Protein AF-A0A6H1L6Q5-F1 (afdb_monomer_lite)

Radius of gyration: 36.26 Å; chains: 1; bounding box: 67×51×112 Å

Secondary structure (DSSP, 8-state):
-----HHHHHH-TTGGGGS-HHHHTTS-HHHHHHHHHHHHHHHHHHT-TT--HHHHHHHHHHHHHHHHSPPHHHHHHHHHHHHHHHHT-SSHHHHHHHHHHHHHHHHHSPPPPPP-------HHHHHHHHHHHHHHHHHHHHHHHHHHHHHHHHHHHHHHHHHHHHHHHHHHHHHHHHSPPP-

Structure (mmCIF, N/CA/C/O backbone):
data_AF-A0A6H1L6Q5-F1
#
_entry.id   AF-A0A6H1L6Q5-F1
#
loop_
_atom_site.group_PDB
_atom_site.id
_atom_site.type_symbol
_atom_site.label_atom_id
_atom_site.label_alt_id
_atom_site.label_comp_id
_atom_site.label_asym_id
_atom_site.label_entity_id
_atom_site.label_seq_id
_atom_site.pdbx_PDB_ins_code
_atom_site.Cartn_x
_atom_site.Cartn_y
_atom_site.Cartn_z
_atom_site.occupancy
_atom_site.B_iso_or_equiv
_atom_site.auth_seq_id
_atom_site.auth_comp_id
_atom_site.auth_asym_id
_atom_site.auth_atom_id
_atom_site.pdbx_PDB_model_num
ATOM 1 N N . MET A 1 1 ? -8.263 -13.958 -3.202 1.00 83.38 1 MET A N 1
ATOM 2 C CA . MET A 1 1 ? -7.072 -14.504 -2.532 1.00 83.38 1 MET A CA 1
ATOM 3 C C . MET A 1 1 ? -5.845 -14.104 -3.328 1.00 83.38 1 MET A C 1
ATOM 5 O O . MET A 1 1 ? -5.839 -14.321 -4.539 1.00 83.38 1 MET A O 1
ATOM 9 N N . GLY A 1 2 ? -4.888 -13.456 -2.678 1.00 87.31 2 GLY A N 1
ATOM 10 C CA . GLY A 1 2 ? -3.657 -12.954 -3.264 1.00 87.31 2 GLY A CA 1
ATOM 11 C C . GLY A 1 2 ? -2.685 -14.084 -3.577 1.00 87.31 2 GLY A C 1
ATOM 12 O O . GLY A 1 2 ? -2.686 -15.128 -2.927 1.00 87.31 2 GLY A O 1
ATOM 13 N N . LYS A 1 3 ? -1.877 -13.891 -4.616 1.00 92.50 3 LYS A N 1
ATOM 14 C CA . LYS A 1 3 ? -0.833 -14.813 -5.056 1.00 92.50 3 LYS A CA 1
ATOM 15 C C . LYS A 1 3 ? 0.370 -14.027 -5.560 1.00 92.50 3 LYS A C 1
ATOM 17 O O . LYS A 1 3 ? 0.239 -13.064 -6.318 1.00 92.50 3 LYS A O 1
ATOM 22 N N . ILE A 1 4 ? 1.553 -14.505 -5.195 1.00 92.81 4 ILE A N 1
ATOM 23 C CA . ILE A 1 4 ? 2.816 -14.050 -5.771 1.00 92.81 4 ILE A CA 1
ATOM 24 C C . ILE A 1 4 ? 3.050 -14.801 -7.085 1.00 92.81 4 ILE A C 1
ATOM 26 O O . ILE A 1 4 ? 3.501 -15.950 -7.087 1.00 92.81 4 ILE A O 1
ATOM 30 N N . THR A 1 5 ? 2.744 -14.152 -8.206 1.00 93.31 5 THR A N 1
ATOM 31 C CA . THR A 1 5 ? 2.939 -14.726 -9.543 1.00 93.31 5 THR A CA 1
ATOM 32 C C . THR A 1 5 ? 4.404 -14.619 -10.000 1.00 93.31 5 THR A C 1
ATOM 34 O O . THR A 1 5 ? 5.168 -13.823 -9.438 1.00 93.31 5 THR A O 1
ATOM 37 N N . PRO A 1 6 ? 4.837 -15.395 -11.013 1.00 94.81 6 PRO A N 1
ATOM 38 C CA . PRO A 1 6 ? 6.167 -15.246 -11.607 1.00 94.81 6 PRO A CA 1
ATOM 39 C C . PRO A 1 6 ? 6.455 -13.819 -12.094 1.00 94.81 6 PRO A C 1
ATOM 41 O O . PRO A 1 6 ? 7.565 -13.324 -11.916 1.00 94.81 6 PRO A O 1
ATOM 44 N N . GLU A 1 7 ? 5.450 -13.121 -12.626 1.00 93.81 7 GLU A N 1
ATOM 45 C CA . GLU A 1 7 ? 5.570 -11.734 -13.089 1.00 93.81 7 GLU A CA 1
ATOM 46 C C . GLU A 1 7 ? 5.854 -10.779 -11.925 1.00 93.81 7 GLU A C 1
ATOM 48 O O . GLU A 1 7 ? 6.684 -9.880 -12.048 1.00 93.81 7 GLU A O 1
ATOM 53 N N . 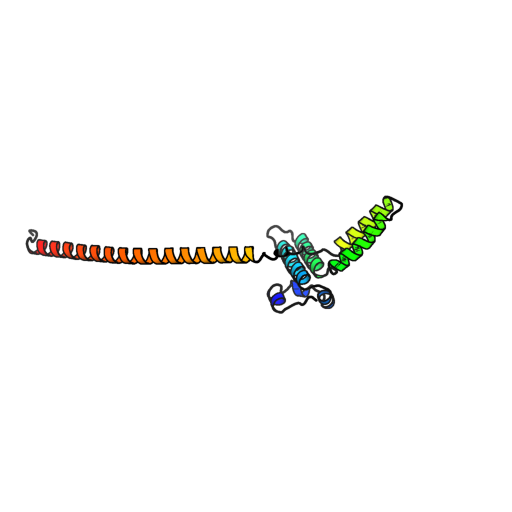LEU A 1 8 ? 5.219 -10.998 -10.766 1.00 93.81 8 LEU A N 1
ATOM 54 C CA . LEU A 1 8 ? 5.503 -10.217 -9.561 1.00 93.81 8 LEU A CA 1
ATOM 55 C C . LEU A 1 8 ? 6.889 -10.503 -8.997 1.00 93.81 8 LEU A C 1
ATOM 57 O O . LEU A 1 8 ? 7.562 -9.567 -8.573 1.00 93.81 8 LEU A O 1
ATOM 61 N N . ARG A 1 9 ? 7.355 -11.756 -9.048 1.00 94.00 9 ARG A N 1
ATOM 62 C CA . ARG A 1 9 ? 8.742 -12.097 -8.680 1.00 94.00 9 ARG A CA 1
ATOM 63 C C . ARG A 1 9 ? 9.752 -11.421 -9.600 1.00 94.00 9 ARG A C 1
ATOM 65 O O . ARG A 1 9 ? 10.776 -10.954 -9.122 1.00 94.00 9 ARG A O 1
ATOM 72 N N . ALA A 1 10 ? 9.459 -11.346 -10.897 1.00 94.50 10 ALA A N 1
ATOM 73 C CA . ALA A 1 10 ? 10.319 -10.667 -11.858 1.00 94.50 10 ALA A CA 1
ATOM 74 C C . ALA A 1 10 ? 10.336 -9.144 -11.644 1.00 94.50 10 ALA A C 1
ATOM 76 O O . ALA A 1 10 ? 11.398 -8.530 -11.718 1.00 94.50 10 ALA A O 1
ATOM 77 N N . LYS A 1 11 ? 9.179 -8.532 -11.351 1.00 94.06 11 LYS A N 1
ATOM 78 C CA . LYS A 1 11 ? 9.062 -7.082 -11.133 1.00 94.06 11 LYS A CA 1
ATOM 79 C C . LYS A 1 11 ? 9.616 -6.631 -9.773 1.00 94.06 11 LYS A C 1
ATOM 81 O O . LYS A 1 11 ? 10.206 -5.559 -9.696 1.00 94.06 11 LYS A O 1
ATOM 86 N N . PHE A 1 12 ? 9.444 -7.433 -8.721 1.00 94.75 12 PHE A N 1
ATOM 87 C CA . PHE A 1 12 ? 9.803 -7.092 -7.338 1.00 94.75 12 PHE A CA 1
ATOM 88 C C . PHE A 1 12 ? 10.637 -8.200 -6.663 1.00 94.75 12 PHE A C 1
ATOM 90 O O . PHE A 1 12 ? 10.202 -8.789 -5.668 1.00 94.75 12 PHE A O 1
ATOM 97 N N . PRO A 1 13 ? 11.841 -8.508 -7.175 1.00 91.50 13 PRO A N 1
ATOM 98 C CA . PRO A 1 13 ? 12.596 -9.700 -6.779 1.00 91.50 13 PRO A CA 1
ATOM 99 C C . PRO A 1 13 ? 12.966 -9.742 -5.292 1.00 91.50 13 PRO A C 1
ATOM 101 O O . PRO A 1 13 ? 12.986 -10.819 -4.702 1.00 91.50 13 PRO A O 1
ATOM 104 N N . LEU A 1 14 ? 13.225 -8.584 -4.675 1.00 92.12 14 LEU A N 1
ATOM 105 C CA . LEU A 1 14 ? 13.555 -8.487 -3.250 1.00 92.12 14 LEU A CA 1
ATOM 106 C C . LEU A 1 14 ? 12.302 -8.426 -2.365 1.00 92.12 14 LEU A C 1
ATOM 108 O O . LEU A 1 14 ? 12.201 -9.160 -1.385 1.00 92.12 14 LEU A O 1
ATOM 112 N N . LEU A 1 15 ? 11.333 -7.578 -2.723 1.00 94.19 15 LEU A N 1
ATOM 113 C CA . LEU A 1 15 ? 10.190 -7.240 -1.860 1.00 94.19 15 LEU A CA 1
ATOM 114 C C . LEU A 1 15 ? 9.226 -8.408 -1.664 1.00 94.19 15 LEU A C 1
ATOM 116 O O . LEU A 1 15 ? 8.628 -8.559 -0.603 1.00 94.19 15 LEU A O 1
ATOM 120 N N . VAL A 1 16 ? 9.090 -9.258 -2.683 1.00 94.00 16 VAL A N 1
ATOM 121 C CA . VAL A 1 16 ? 8.267 -10.467 -2.604 1.00 94.00 16 VAL A CA 1
ATOM 122 C C . VAL A 1 16 ? 8.724 -11.388 -1.470 1.00 94.00 16 VAL A C 1
ATOM 124 O O . VAL A 1 16 ? 7.892 -12.050 -0.856 1.00 94.00 16 VAL A O 1
ATOM 127 N N . GLY A 1 17 ? 10.027 -11.420 -1.172 1.00 93.06 17 GLY A N 1
ATOM 128 C CA . GLY A 1 17 ? 10.584 -12.223 -0.084 1.00 93.06 17 GLY A CA 1
ATOM 129 C C . GLY A 1 17 ? 10.248 -11.707 1.317 1.00 93.06 17 GLY A C 1
ATOM 130 O O . GLY A 1 17 ? 10.539 -12.392 2.291 1.00 93.06 17 GLY A O 1
ATOM 131 N N . TRP A 1 18 ? 9.656 -10.517 1.442 1.00 95.06 18 TRP A N 1
ATOM 132 C CA . TRP A 1 18 ? 9.255 -9.949 2.734 1.00 95.06 18 TRP A CA 1
ATOM 133 C C . TRP A 1 18 ? 7.839 -10.319 3.153 1.00 95.06 18 TRP A C 1
ATOM 135 O O . TRP A 1 18 ? 7.469 -10.069 4.298 1.00 95.06 18 TRP A O 1
ATOM 145 N N . PHE A 1 19 ? 7.056 -10.890 2.242 1.00 93.12 19 PHE A N 1
ATOM 146 C CA . PHE A 1 19 ? 5.749 -11.423 2.575 1.00 93.12 19 PHE A CA 1
ATOM 147 C C . PHE A 1 19 ? 5.887 -12.775 3.269 1.00 93.12 19 PHE A C 1
ATOM 149 O O . PHE A 1 19 ? 6.556 -13.677 2.761 1.00 93.12 19 PHE A O 1
ATOM 156 N N . ASP A 1 20 ? 5.164 -12.946 4.371 1.00 88.12 20 ASP A N 1
ATOM 157 C CA . ASP A 1 20 ? 4.942 -14.268 4.941 1.00 88.12 20 ASP A CA 1
ATOM 158 C C . ASP A 1 20 ? 3.976 -15.041 4.034 1.00 88.12 20 ASP A C 1
ATOM 160 O O . ASP A 1 20 ? 2.933 -14.515 3.632 1.00 88.12 20 ASP A O 1
ATOM 164 N N . ALA A 1 21 ? 4.310 -16.290 3.698 1.00 82.31 21 ALA A N 1
ATOM 165 C CA . ALA A 1 21 ? 3.525 -17.093 2.756 1.00 82.31 21 ALA A CA 1
ATOM 166 C C . ALA A 1 21 ? 2.046 -17.192 3.179 1.00 82.31 21 ALA A C 1
ATOM 168 O O . ALA A 1 21 ? 1.157 -16.926 2.373 1.00 82.31 21 ALA A O 1
ATOM 169 N N . ASP A 1 22 ? 1.803 -17.443 4.468 1.00 85.31 22 ASP A N 1
ATOM 170 C CA . ASP A 1 22 ? 0.462 -17.549 5.057 1.00 85.31 22 ASP A CA 1
ATOM 171 C C . ASP A 1 22 ? -0.282 -16.203 5.113 1.00 85.31 22 ASP A C 1
ATOM 173 O O . ASP A 1 22 ? -1.512 -16.161 5.202 1.00 85.31 22 ASP A O 1
ATOM 177 N N . ALA A 1 23 ? 0.444 -15.081 5.095 1.00 84.38 23 ALA A N 1
ATOM 178 C CA . ALA A 1 23 ? -0.156 -13.752 5.110 1.00 84.38 23 ALA A CA 1
ATOM 179 C C . ALA A 1 23 ? -0.677 -13.366 3.722 1.00 84.38 23 ALA A C 1
ATOM 181 O O . ALA A 1 23 ? -1.781 -12.834 3.626 1.00 84.38 23 ALA A O 1
ATOM 182 N N . VAL A 1 24 ? 0.055 -13.694 2.647 1.00 91.56 24 VAL A N 1
ATOM 183 C CA . VAL A 1 24 ? -0.368 -13.425 1.252 1.00 91.56 24 VAL A CA 1
ATOM 184 C C . VAL A 1 24 ? -1.726 -14.047 0.954 1.00 91.56 24 VAL A C 1
ATOM 186 O O . VAL A 1 24 ? -2.569 -13.443 0.290 1.00 91.56 24 VAL A O 1
ATOM 189 N N . GLU A 1 25 ? -1.945 -15.244 1.484 1.00 89.75 25 GLU A N 1
ATOM 190 C CA . GLU A 1 25 ? -3.184 -15.994 1.351 1.00 89.75 25 GLU A CA 1
ATOM 191 C C . GLU A 1 25 ? -4.402 -15.264 1.938 1.00 89.75 25 GLU A C 1
ATOM 193 O O . GLU A 1 25 ? -5.519 -15.424 1.449 1.00 89.75 25 GLU A O 1
ATOM 198 N N . LYS A 1 26 ? -4.199 -14.408 2.942 1.00 91.19 26 LYS A N 1
ATOM 199 C CA . LYS A 1 26 ? -5.265 -13.620 3.581 1.00 91.19 26 LYS A CA 1
ATOM 200 C C . LYS A 1 26 ? -5.541 -12.294 2.872 1.00 91.19 26 LYS A C 1
ATOM 202 O O . LYS A 1 26 ? -6.531 -11.640 3.187 1.00 91.19 26 LYS A O 1
ATOM 207 N N . LEU A 1 27 ? -4.687 -11.895 1.933 1.00 92.88 27 LEU A N 1
ATOM 208 C CA . LEU A 1 27 ? -4.835 -10.660 1.167 1.00 92.88 27 LEU A CA 1
ATOM 209 C C . LEU A 1 27 ? -5.678 -10.900 -0.086 1.00 92.88 27 LEU A C 1
ATOM 211 O O . LEU A 1 27 ? -5.783 -12.020 -0.598 1.00 92.88 27 LEU A O 1
ATOM 215 N N . ASP A 1 28 ? -6.271 -9.843 -0.630 1.00 92.44 28 ASP A N 1
ATOM 216 C CA . ASP A 1 28 ? -6.733 -9.862 -2.014 1.00 92.44 28 ASP A CA 1
ATOM 217 C C . ASP A 1 28 ? -5.576 -9.529 -2.980 1.00 92.44 28 ASP A C 1
ATOM 219 O O . ASP A 1 28 ? -4.521 -9.032 -2.583 1.00 92.44 28 ASP A O 1
ATOM 223 N N . GLN A 1 29 ? -5.737 -9.845 -4.270 1.00 93.12 29 GLN A N 1
ATOM 224 C CA . GLN A 1 29 ? -4.663 -9.631 -5.247 1.00 93.12 29 GLN A CA 1
ATOM 225 C C . GLN A 1 29 ? -4.333 -8.144 -5.446 1.00 93.12 29 GLN A C 1
ATOM 227 O O . GLN A 1 29 ? -3.183 -7.813 -5.730 1.00 93.12 29 GLN A O 1
ATOM 232 N N . ALA A 1 30 ? -5.322 -7.257 -5.325 1.00 92.56 30 ALA A N 1
ATOM 233 C CA . ALA A 1 30 ? -5.114 -5.824 -5.480 1.00 92.56 30 ALA A CA 1
ATOM 234 C C . ALA A 1 30 ? -4.314 -5.266 -4.297 1.00 92.56 30 ALA A C 1
ATOM 236 O O . ALA A 1 30 ? -3.397 -4.484 -4.502 1.00 92.56 30 ALA A O 1
ATOM 237 N N . GLU A 1 31 ? -4.576 -5.733 -3.080 1.00 94.75 31 GLU A N 1
ATOM 238 C CA . GLU A 1 31 ? -3.832 -5.343 -1.890 1.00 94.75 31 GLU A CA 1
ATOM 239 C C . GLU A 1 31 ? -2.379 -5.834 -1.924 1.00 94.75 31 GLU A C 1
ATOM 241 O O . GLU A 1 31 ? -1.477 -5.075 -1.578 1.00 94.75 31 GLU A O 1
ATOM 246 N N . VAL A 1 32 ? -2.118 -7.057 -2.405 1.00 94.75 32 VAL A N 1
ATOM 247 C CA . VAL A 1 32 ? -0.737 -7.532 -2.643 1.00 94.75 32 VAL A CA 1
ATOM 248 C C . VAL A 1 32 ? 0.009 -6.576 -3.579 1.00 94.75 32 VAL A C 1
ATOM 250 O O . VAL A 1 32 ? 1.152 -6.201 -3.321 1.00 94.75 32 VAL A O 1
ATOM 253 N N . LEU A 1 33 ? -0.649 -6.165 -4.663 1.00 94.00 33 LEU A N 1
ATOM 254 C CA . LEU A 1 33 ? -0.106 -5.233 -5.646 1.00 94.00 33 LEU A CA 1
ATOM 255 C C . LEU A 1 33 ? 0.095 -3.818 -5.083 1.00 94.00 33 LEU A C 1
ATOM 257 O O . LEU A 1 33 ? 1.099 -3.187 -5.410 1.00 94.00 33 LEU A O 1
ATOM 261 N N . ASP A 1 34 ? -0.844 -3.310 -4.285 1.00 95.06 34 ASP A N 1
ATOM 262 C CA . ASP A 1 34 ? -0.737 -2.012 -3.604 1.00 95.06 34 ASP A CA 1
ATOM 263 C C . ASP A 1 34 ? 0.481 -2.006 -2.671 1.00 95.06 34 ASP A C 1
ATOM 265 O O . ASP A 1 34 ? 1.310 -1.102 -2.733 1.00 95.06 34 ASP A O 1
ATOM 269 N N . ARG A 1 35 ? 0.630 -3.054 -1.851 1.00 95.19 35 ARG A N 1
ATOM 270 C CA . ARG A 1 35 ? 1.742 -3.191 -0.901 1.00 95.19 35 ARG A CA 1
ATOM 271 C C . ARG A 1 35 ? 3.094 -3.291 -1.586 1.00 95.19 35 ARG A C 1
ATOM 273 O O . ARG A 1 35 ? 4.040 -2.673 -1.118 1.00 95.19 35 ARG A O 1
ATOM 280 N N . LEU A 1 36 ? 3.195 -4.045 -2.682 1.00 95.56 36 LEU A N 1
ATOM 281 C CA . LEU A 1 36 ? 4.442 -4.156 -3.444 1.00 95.56 36 LEU A CA 1
ATOM 282 C C . LEU A 1 36 ? 4.856 -2.820 -4.075 1.00 95.56 36 LEU A C 1
ATOM 284 O O . LEU A 1 36 ? 6.036 -2.483 -4.035 1.00 95.56 36 LEU A O 1
ATOM 288 N N . ASP A 1 37 ? 3.908 -2.061 -4.634 1.00 94.38 37 ASP A N 1
ATOM 289 C CA . ASP A 1 37 ? 4.200 -0.738 -5.201 1.00 94.38 37 ASP A CA 1
ATOM 290 C C . ASP A 1 37 ? 4.630 0.252 -4.107 1.00 94.38 37 ASP A C 1
ATOM 292 O O . ASP A 1 37 ? 5.663 0.904 -4.255 1.00 94.38 37 ASP A O 1
ATOM 296 N N . GLU A 1 38 ? 3.895 0.320 -2.993 1.00 95.12 38 GLU A N 1
ATOM 297 C CA . GLU A 1 38 ? 4.227 1.208 -1.871 1.00 95.12 38 GLU A CA 1
ATOM 298 C C . GLU A 1 38 ? 5.579 0.837 -1.247 1.00 95.12 38 GLU A C 1
ATOM 300 O O . GLU A 1 38 ? 6.445 1.691 -1.056 1.00 95.12 38 GLU A O 1
ATOM 305 N N . ALA A 1 39 ? 5.813 -0.454 -0.987 1.00 95.88 39 ALA A N 1
ATOM 306 C CA . ALA A 1 39 ? 7.090 -0.930 -0.468 1.00 95.88 39 ALA A CA 1
ATOM 307 C C . ALA A 1 39 ? 8.241 -0.607 -1.430 1.00 95.88 39 ALA A C 1
ATOM 309 O O . ALA A 1 39 ? 9.319 -0.229 -0.976 1.00 95.88 39 ALA A O 1
ATOM 310 N N . GLN A 1 40 ? 8.028 -0.696 -2.749 1.00 95.69 40 GLN A N 1
ATOM 311 C CA . GLN A 1 40 ? 9.031 -0.303 -3.738 1.00 95.69 40 GLN A CA 1
ATOM 312 C C . GLN A 1 40 ? 9.313 1.198 -3.691 1.00 95.69 40 GLN A C 1
ATOM 314 O O . GLN A 1 40 ? 10.476 1.595 -3.784 1.00 95.69 40 GLN A O 1
ATOM 319 N N . GLU A 1 41 ? 8.287 2.034 -3.551 1.00 94.25 41 GLU A N 1
ATOM 320 C CA . GLU A 1 41 ? 8.458 3.480 -3.445 1.00 94.25 41 GLU A CA 1
ATOM 321 C C . GLU A 1 41 ? 9.268 3.846 -2.195 1.00 94.25 41 GLU A C 1
ATOM 323 O O . GLU A 1 41 ? 10.291 4.527 -2.302 1.00 94.25 41 GLU A O 1
ATOM 328 N N . ILE A 1 42 ? 8.870 3.331 -1.028 1.00 94.44 42 ILE A N 1
ATOM 329 C CA . ILE A 1 42 ? 9.568 3.557 0.245 1.00 94.44 42 ILE A CA 1
ATOM 330 C C . ILE A 1 42 ? 11.008 3.036 0.165 1.00 94.44 42 ILE A C 1
ATOM 332 O O . ILE A 1 42 ? 11.949 3.753 0.507 1.00 94.44 42 ILE A O 1
ATOM 336 N N . TYR A 1 43 ? 11.205 1.819 -0.347 1.00 94.94 43 TYR A N 1
ATOM 337 C CA . TYR A 1 43 ? 12.533 1.228 -0.499 1.00 94.94 43 TYR A CA 1
ATOM 338 C C . TYR A 1 43 ? 13.430 2.054 -1.427 1.00 94.94 43 TYR A C 1
ATOM 340 O O . TYR A 1 43 ? 14.605 2.255 -1.134 1.00 94.94 43 TYR A O 1
ATOM 348 N N . SER A 1 44 ? 12.885 2.601 -2.516 1.00 93.44 44 SER A N 1
ATOM 349 C CA . SER A 1 44 ? 13.650 3.446 -3.442 1.00 93.44 44 SER A CA 1
ATOM 350 C C . SER A 1 44 ? 14.115 4.747 -2.777 1.00 93.44 44 SER A C 1
ATOM 352 O O . SER A 1 44 ? 15.200 5.239 -3.090 1.00 93.44 44 SER A O 1
ATOM 354 N N . ARG A 1 45 ? 13.347 5.281 -1.812 1.00 92.81 45 ARG A N 1
ATOM 355 C CA . ARG A 1 45 ? 13.764 6.446 -1.013 1.00 92.81 45 ARG A CA 1
ATOM 356 C C . ARG A 1 45 ? 14.991 6.135 -0.157 1.00 92.81 45 ARG A C 1
ATOM 358 O O . ARG A 1 45 ? 15.833 7.013 -0.018 1.00 92.81 45 ARG A O 1
ATOM 365 N N . ALA A 1 46 ? 15.153 4.902 0.330 1.00 92.25 46 ALA A N 1
ATOM 366 C CA . ALA A 1 46 ? 16.298 4.490 1.152 1.00 92.25 46 ALA A CA 1
ATOM 367 C C . ALA A 1 46 ? 17.666 4.702 0.470 1.00 92.25 46 ALA A C 1
ATOM 369 O O . ALA A 1 46 ? 18.669 4.907 1.157 1.00 92.25 46 ALA A O 1
ATOM 370 N N . PHE A 1 47 ? 17.692 4.686 -0.868 1.00 90.44 47 PHE A N 1
ATOM 371 C CA . PHE A 1 47 ? 18.890 4.855 -1.702 1.00 90.44 47 PHE A CA 1
ATOM 372 C C . PHE A 1 47 ? 18.899 6.180 -2.475 1.00 90.44 47 PHE A C 1
ATOM 374 O O . PHE A 1 47 ? 19.644 6.338 -3.444 1.00 90.44 47 PHE A O 1
ATOM 381 N N . GLY A 1 48 ? 18.065 7.141 -2.070 1.00 89.25 48 GLY A N 1
ATOM 382 C CA . GLY A 1 48 ? 18.090 8.482 -2.638 1.00 89.25 48 GLY A CA 1
ATOM 383 C C . GLY A 1 48 ? 19.431 9.187 -2.371 1.00 89.25 48 GLY A C 1
ATOM 384 O O . GLY A 1 48 ? 20.045 8.972 -1.326 1.00 89.25 48 GLY A O 1
ATOM 385 N N . PRO A 1 49 ? 19.876 10.093 -3.262 1.00 86.31 49 PRO A N 1
ATOM 386 C CA . PRO A 1 49 ? 21.207 10.715 -3.197 1.00 86.31 49 PRO A CA 1
ATOM 387 C C . PRO A 1 49 ? 21.462 11.563 -1.938 1.00 86.31 49 PRO A C 1
ATOM 389 O O . PRO A 1 49 ? 22.609 11.879 -1.640 1.00 86.31 49 PRO A O 1
ATOM 392 N N . ASN A 1 50 ? 20.409 11.923 -1.197 1.00 86.12 50 ASN A N 1
ATOM 393 C CA . ASN A 1 50 ? 20.469 12.796 -0.022 1.00 86.12 50 ASN A CA 1
ATOM 394 C C . ASN A 1 50 ? 20.103 12.082 1.294 1.00 86.12 50 ASN A C 1
ATOM 396 O O . ASN A 1 50 ? 19.905 12.748 2.312 1.00 86.12 50 ASN A O 1
ATOM 400 N N . VAL A 1 51 ? 19.958 10.753 1.291 1.00 85.62 51 VAL A N 1
ATOM 401 C CA . VAL A 1 51 ? 19.555 9.998 2.486 1.00 85.62 51 VAL A CA 1
ATOM 402 C C . VAL A 1 51 ? 20.777 9.637 3.324 1.00 85.62 51 VAL A C 1
ATOM 404 O O . VAL A 1 51 ? 21.755 9.081 2.829 1.00 85.62 51 VAL A O 1
ATOM 407 N N . ARG A 1 52 ? 20.734 9.989 4.614 1.00 84.25 52 ARG A N 1
ATOM 408 C CA . ARG A 1 52 ? 21.762 9.600 5.586 1.00 84.25 52 ARG A CA 1
ATOM 409 C C . ARG A 1 52 ? 21.660 8.096 5.865 1.00 84.25 52 ARG A C 1
ATOM 411 O O . ARG A 1 52 ? 20.562 7.551 5.889 1.00 84.25 52 ARG A O 1
ATOM 418 N N . GLY A 1 53 ? 22.791 7.425 6.090 1.00 80.81 53 GLY A N 1
ATOM 419 C CA . GLY A 1 53 ? 22.827 5.958 6.204 1.00 80.81 53 GLY A CA 1
ATOM 420 C C . GLY A 1 53 ? 22.019 5.369 7.372 1.00 80.81 53 GLY A C 1
ATOM 421 O O . GLY A 1 53 ? 21.574 4.229 7.289 1.00 80.81 53 GLY A O 1
ATOM 422 N N . ASP A 1 54 ? 21.785 6.139 8.435 1.00 81.25 54 ASP A N 1
ATOM 423 C CA . ASP A 1 54 ? 20.879 5.789 9.539 1.00 81.25 54 ASP A CA 1
ATOM 424 C C . ASP A 1 54 ? 19.404 5.779 9.101 1.00 81.25 54 ASP A C 1
ATOM 426 O O . ASP A 1 54 ? 18.638 4.905 9.501 1.00 81.25 54 ASP A O 1
ATOM 430 N N . LEU A 1 55 ? 19.017 6.695 8.212 1.00 89.31 55 LEU A N 1
ATOM 431 C CA . LEU A 1 55 ? 17.670 6.765 7.643 1.00 89.31 55 LEU A CA 1
ATOM 432 C C . LEU A 1 55 ? 17.412 5.667 6.602 1.00 89.31 55 LEU A C 1
ATOM 434 O O . LEU A 1 55 ? 16.268 5.248 6.435 1.00 89.31 55 LEU A O 1
ATOM 438 N N . THR A 1 56 ? 18.454 5.171 5.924 1.00 91.56 56 THR A N 1
ATOM 439 C CA . THR A 1 56 ? 18.340 4.055 4.969 1.00 91.56 56 THR A CA 1
ATOM 440 C C . THR A 1 56 ? 17.708 2.828 5.624 1.00 91.56 56 THR A C 1
ATOM 442 O O . THR A 1 56 ? 16.772 2.256 5.067 1.00 91.56 56 THR A O 1
ATOM 445 N N . TRP A 1 57 ? 18.167 2.450 6.821 1.00 92.88 57 TRP A N 1
ATOM 446 C CA . TRP A 1 57 ? 17.598 1.313 7.550 1.00 92.88 57 TRP A CA 1
ATOM 447 C C . TRP A 1 57 ? 16.142 1.550 7.944 1.00 92.88 57 TRP A C 1
ATOM 449 O O . TRP A 1 57 ? 15.318 0.668 7.719 1.00 92.88 57 TRP A O 1
ATOM 459 N N . GLY A 1 58 ? 15.804 2.757 8.407 1.00 93.00 58 GLY A N 1
ATOM 460 C CA . GLY A 1 58 ? 14.421 3.117 8.733 1.00 93.00 58 GLY A CA 1
ATOM 461 C C . GLY A 1 58 ? 13.466 2.980 7.542 1.00 93.00 58 GLY A C 1
ATOM 462 O O . GLY A 1 58 ? 12.373 2.436 7.685 1.00 93.00 58 GLY A O 1
ATOM 463 N N . PHE A 1 59 ? 13.882 3.390 6.338 1.00 94.31 59 PHE A N 1
ATOM 464 C CA . PHE A 1 59 ? 13.073 3.192 5.129 1.00 94.31 59 PHE A CA 1
ATOM 465 C C . PHE A 1 59 ? 12.929 1.713 4.747 1.00 94.31 59 PHE A C 1
ATOM 467 O O . PHE A 1 59 ? 11.853 1.292 4.326 1.00 94.31 59 PHE A O 1
ATOM 474 N N . ILE A 1 60 ? 13.985 0.908 4.898 1.00 94.69 60 ILE A N 1
ATOM 475 C CA . ILE A 1 60 ? 13.915 -0.536 4.629 1.00 94.69 60 ILE A CA 1
ATOM 476 C C . ILE A 1 60 ? 12.941 -1.213 5.601 1.00 94.69 60 ILE A C 1
ATOM 478 O O . ILE A 1 60 ? 12.095 -1.993 5.165 1.00 94.69 60 ILE A O 1
ATOM 482 N N . GLU A 1 61 ? 13.024 -0.899 6.895 1.00 94.69 61 GLU A N 1
ATOM 483 C CA . GLU A 1 61 ? 12.108 -1.417 7.918 1.00 94.69 61 GLU A CA 1
ATOM 484 C C . GLU A 1 61 ? 10.663 -0.997 7.644 1.00 94.69 61 GLU A C 1
ATOM 486 O O . GLU A 1 61 ? 9.756 -1.825 7.713 1.00 94.69 61 GLU A O 1
ATOM 491 N N . GLN A 1 62 ? 10.444 0.258 7.244 1.00 94.56 62 GLN A N 1
ATOM 492 C CA . GLN A 1 62 ? 9.118 0.749 6.880 1.00 94.56 62 GLN A CA 1
ATOM 493 C C . GLN A 1 62 ? 8.549 0.011 5.657 1.00 94.56 62 GLN A C 1
ATOM 495 O O . GLN A 1 62 ? 7.387 -0.395 5.666 1.00 94.56 62 GLN A O 1
ATOM 500 N N . ALA A 1 63 ? 9.360 -0.217 4.621 1.00 95.44 63 ALA A N 1
ATOM 501 C CA . ALA A 1 63 ? 8.937 -0.970 3.442 1.00 95.44 63 ALA A CA 1
ATOM 502 C C . ALA A 1 63 ? 8.612 -2.438 3.786 1.00 95.44 63 ALA A C 1
ATOM 504 O O . ALA A 1 63 ? 7.627 -2.991 3.294 1.00 95.44 63 ALA A O 1
ATOM 505 N N . GLN A 1 64 ? 9.389 -3.061 4.679 1.00 95.50 64 GLN A N 1
ATOM 506 C CA . GLN A 1 64 ? 9.096 -4.401 5.197 1.00 95.50 64 GLN A CA 1
ATOM 507 C C . GLN A 1 64 ? 7.801 -4.439 6.012 1.00 95.50 64 GLN A C 1
ATOM 509 O O . GLN A 1 64 ? 7.017 -5.377 5.860 1.00 95.50 64 GLN A O 1
ATOM 514 N N . ALA A 1 65 ? 7.560 -3.429 6.851 1.00 95.31 65 ALA A N 1
ATOM 515 C CA . ALA A 1 65 ? 6.353 -3.331 7.663 1.00 95.31 65 ALA A CA 1
ATOM 516 C C . ALA A 1 65 ? 5.087 -3.283 6.792 1.00 95.31 65 ALA A C 1
ATOM 518 O O . ALA A 1 65 ? 4.118 -3.975 7.092 1.00 95.31 65 ALA A O 1
ATOM 519 N N . VAL A 1 66 ? 5.114 -2.563 5.663 1.00 95.50 66 VAL A N 1
ATOM 520 C CA . VAL A 1 66 ? 3.996 -2.535 4.698 1.00 95.50 66 VAL A CA 1
ATOM 521 C C . VAL A 1 66 ? 3.718 -3.922 4.103 1.00 95.50 66 VAL A C 1
ATOM 523 O O . VAL A 1 66 ? 2.561 -4.334 3.996 1.00 95.50 66 VAL A O 1
ATOM 526 N N . CYS A 1 67 ? 4.758 -4.684 3.746 1.00 94.88 67 CYS A N 1
ATOM 527 C CA . CYS A 1 67 ? 4.576 -6.050 3.244 1.00 94.88 67 CYS A CA 1
ATOM 528 C C . CYS A 1 67 ? 3.974 -6.982 4.311 1.00 94.88 67 CYS A C 1
ATOM 530 O O . CYS A 1 67 ? 3.119 -7.806 3.982 1.00 94.88 67 CYS A O 1
ATOM 532 N N . LYS A 1 68 ? 4.382 -6.825 5.577 1.00 93.88 68 LYS A N 1
ATOM 533 C CA . LYS A 1 68 ? 4.009 -7.699 6.704 1.00 93.88 68 LYS A CA 1
ATOM 534 C C . LYS A 1 68 ? 2.744 -7.293 7.463 1.00 93.88 68 LYS A C 1
ATOM 536 O O . LYS A 1 68 ? 2.283 -8.062 8.300 1.00 93.88 68 LYS A O 1
ATOM 541 N N . ALA A 1 69 ? 2.181 -6.118 7.190 1.00 94.38 69 ALA A N 1
ATOM 542 C CA . ALA A 1 69 ? 0.994 -5.623 7.884 1.00 94.38 69 ALA A CA 1
ATOM 543 C C . ALA A 1 69 ? -0.177 -6.628 7.831 1.00 94.38 69 ALA A C 1
ATOM 545 O O . ALA A 1 69 ? -0.343 -7.365 6.854 1.00 94.38 69 ALA A O 1
ATOM 546 N N . ALA A 1 70 ? -1.051 -6.635 8.836 1.00 93.81 70 ALA A N 1
ATOM 547 C CA . ALA A 1 70 ? -2.308 -7.378 8.751 1.00 93.81 70 ALA A CA 1
ATOM 548 C C . ALA A 1 70 ? -3.165 -6.893 7.557 1.00 93.81 70 ALA A C 1
ATOM 550 O O . ALA A 1 70 ? -2.969 -5.769 7.086 1.00 93.81 70 ALA A O 1
ATOM 551 N N . PRO A 1 71 ? -4.084 -7.719 7.014 1.00 94.25 71 PRO A N 1
ATOM 552 C CA . PRO A 1 71 ? -4.972 -7.309 5.924 1.00 94.25 71 PRO A CA 1
ATOM 553 C C . PRO A 1 71 ? -5.736 -6.024 6.253 1.00 94.25 71 PRO A C 1
ATOM 555 O O . PRO A 1 71 ? -6.227 -5.872 7.371 1.00 94.25 71 PRO A O 1
ATOM 558 N N . ARG A 1 72 ? -5.890 -5.126 5.273 1.00 92.94 72 ARG A N 1
ATOM 559 C CA . ARG A 1 72 ? -6.465 -3.785 5.477 1.00 92.94 72 ARG A CA 1
ATOM 560 C C . ARG A 1 72 ? -7.829 -3.817 6.168 1.00 92.94 72 ARG A C 1
ATOM 562 O O . ARG A 1 72 ? -8.070 -3.064 7.110 1.00 92.94 72 ARG A O 1
ATOM 569 N N . ASP A 1 73 ? -8.702 -4.704 5.702 1.00 92.88 73 ASP A N 1
ATOM 570 C CA . ASP A 1 73 ? -10.058 -4.837 6.234 1.00 92.88 73 ASP A CA 1
ATOM 571 C C . ASP A 1 73 ? -10.049 -5.383 7.670 1.00 92.88 73 ASP A C 1
ATOM 573 O O . ASP A 1 73 ? -10.870 -4.973 8.486 1.00 92.88 73 ASP A O 1
ATOM 577 N N . GLU A 1 74 ? -9.093 -6.251 8.015 1.00 94.69 74 GLU A N 1
ATOM 578 C CA . GLU A 1 74 ? -8.938 -6.770 9.376 1.00 94.69 74 GLU A CA 1
ATOM 579 C C . GLU A 1 74 ? -8.394 -5.698 10.326 1.00 94.69 74 GLU A C 1
ATOM 581 O O . GLU A 1 74 ? -8.939 -5.515 11.414 1.00 94.69 74 GLU A O 1
ATOM 586 N N . THR A 1 75 ? -7.376 -4.943 9.904 1.00 95.06 75 THR A N 1
ATOM 587 C CA . THR A 1 75 ? -6.846 -3.800 10.661 1.00 95.06 75 THR A CA 1
ATOM 588 C C . THR A 1 75 ? -7.941 -2.780 10.950 1.00 95.06 75 THR A C 1
ATOM 590 O O . THR A 1 75 ? -8.110 -2.359 12.093 1.00 95.06 75 THR A O 1
ATOM 593 N N . GLU A 1 76 ? -8.724 -2.404 9.936 1.00 95.31 76 GLU A N 1
ATOM 594 C CA . GLU A 1 76 ? -9.778 -1.407 10.110 1.00 95.31 76 GLU A CA 1
ATOM 595 C C . GLU A 1 76 ? -10.936 -1.948 10.956 1.00 95.31 76 GLU A C 1
ATOM 597 O O . GLU A 1 76 ? -11.447 -1.238 11.820 1.00 95.31 76 GLU A O 1
ATOM 602 N N . ARG A 1 77 ? -11.295 -3.229 10.810 1.00 96.94 77 ARG A N 1
ATOM 603 C CA . ARG A 1 77 ? -12.278 -3.884 11.683 1.00 96.94 77 ARG A CA 1
ATOM 604 C C . ARG A 1 77 ? -11.841 -3.846 13.149 1.00 96.94 77 ARG A C 1
ATOM 606 O O . ARG A 1 77 ? -12.658 -3.545 14.017 1.00 96.94 77 ARG A O 1
ATOM 613 N N . GLN A 1 78 ? -10.575 -4.143 13.444 1.00 96.94 78 GLN A N 1
ATOM 614 C CA . GLN A 1 78 ? -10.043 -4.078 14.809 1.00 96.94 78 GLN A CA 1
ATOM 615 C C . GLN A 1 78 ? -10.017 -2.641 15.344 1.00 96.94 78 GLN A C 1
ATOM 617 O O . GLN A 1 78 ? -10.457 -2.409 16.470 1.00 96.94 78 GLN A O 1
ATOM 622 N N . ALA A 1 79 ? -9.570 -1.673 14.539 1.00 96.94 79 ALA A N 1
ATOM 623 C CA . ALA A 1 79 ? -9.557 -0.261 14.918 1.00 96.94 79 ALA A CA 1
ATOM 624 C C . ALA A 1 79 ? -10.975 0.266 15.215 1.00 96.94 79 ALA A C 1
ATOM 626 O O . ALA A 1 79 ? -11.191 0.937 16.225 1.00 96.94 79 ALA A O 1
ATOM 627 N N . GLN A 1 80 ? -11.972 -0.107 14.408 1.00 97.50 80 GLN A N 1
ATOM 628 C CA . GLN A 1 80 ? -13.370 0.292 14.605 1.00 97.50 80 GLN A CA 1
ATOM 629 C C . GLN A 1 80 ? -13.974 -0.220 15.915 1.00 97.50 80 GLN A C 1
ATOM 631 O O . GLN A 1 80 ? -14.788 0.477 16.518 1.00 97.50 80 GLN A O 1
ATOM 636 N N . VAL A 1 81 ? -13.557 -1.391 16.410 1.00 98.06 81 VAL A N 1
ATOM 637 C CA . VAL A 1 81 ? -13.991 -1.880 17.733 1.00 98.06 81 VAL A CA 1
ATOM 638 C C . VAL A 1 81 ? -13.566 -0.911 18.839 1.00 98.06 81 VAL A C 1
ATOM 640 O O . VAL A 1 81 ? -14.320 -0.687 19.785 1.00 98.06 81 VAL A O 1
ATOM 643 N N . TRP A 1 82 ? -12.376 -0.321 18.732 1.00 97.88 82 TRP A N 1
ATOM 644 C CA . TRP A 1 82 ? -11.894 0.663 19.700 1.00 97.88 82 TRP A CA 1
ATOM 645 C C . TRP A 1 82 ? -12.559 2.024 19.533 1.00 97.88 82 TRP A C 1
ATOM 647 O O . TRP A 1 82 ? -12.913 2.640 20.534 1.00 97.88 82 TRP A O 1
ATOM 657 N N . VAL A 1 83 ? -12.837 2.445 18.299 1.00 97.62 83 VAL A N 1
ATOM 658 C CA . VAL A 1 83 ? -13.643 3.650 18.042 1.00 97.62 83 VAL A CA 1
ATOM 659 C C . VAL A 1 83 ? -15.040 3.513 18.659 1.00 97.62 83 VAL A C 1
ATOM 661 O O . VAL A 1 83 ? -15.465 4.395 19.397 1.00 97.62 83 VAL A O 1
ATOM 664 N N . ALA A 1 84 ? -15.715 2.375 18.479 1.00 97.50 84 ALA A N 1
ATOM 665 C CA . ALA A 1 8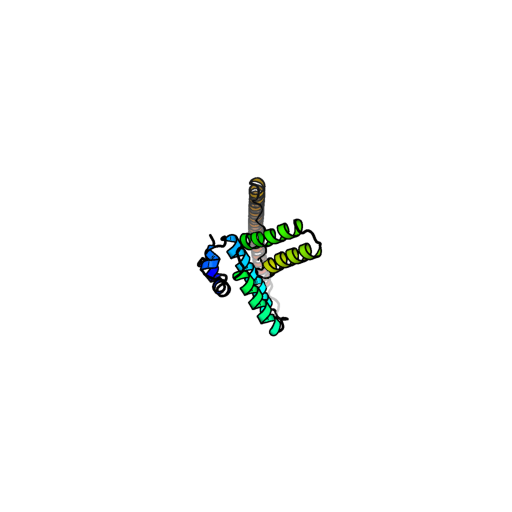4 ? -17.024 2.131 19.088 1.00 97.50 84 ALA A CA 1
ATOM 666 C C . ALA A 1 84 ? -16.969 2.137 20.630 1.00 97.50 84 ALA A C 1
ATOM 668 O O . ALA A 1 84 ? -17.878 2.636 21.294 1.00 97.50 84 ALA A O 1
ATOM 669 N N . LYS A 1 85 ? -15.882 1.622 21.227 1.00 97.50 85 LYS A N 1
ATOM 670 C CA . LYS A 1 85 ? -15.648 1.737 22.679 1.00 97.50 85 LYS A CA 1
ATOM 671 C C . LYS A 1 85 ? -15.439 3.187 23.114 1.00 97.50 85 LYS A C 1
ATOM 673 O O . LYS A 1 85 ? -15.897 3.549 24.193 1.00 97.50 85 LYS A O 1
ATOM 678 N N . ALA A 1 86 ? -14.765 4.000 22.300 1.00 96.06 86 ALA A N 1
ATOM 679 C CA . ALA A 1 86 ? -14.587 5.425 22.557 1.00 96.06 86 ALA A CA 1
ATOM 680 C C . ALA A 1 86 ? -15.923 6.177 22.540 1.00 96.06 86 ALA A C 1
ATOM 682 O O . ALA A 1 86 ? -16.185 6.967 23.442 1.00 96.06 86 ALA A O 1
ATOM 683 N N . GLU A 1 87 ? -16.788 5.883 21.569 1.00 96.31 87 GLU A N 1
ATOM 684 C CA . GLU A 1 87 ? -18.132 6.468 21.466 1.00 96.31 87 GLU A CA 1
ATOM 685 C C . GLU A 1 87 ? -19.025 6.100 22.659 1.00 96.31 87 GLU A C 1
ATOM 687 O O . GLU A 1 87 ? -19.817 6.918 23.123 1.00 96.31 87 GLU A O 1
ATOM 692 N N . ALA A 1 88 ? -18.873 4.884 23.189 1.00 96.44 88 ALA A N 1
ATOM 693 C CA . ALA A 1 88 ? -19.604 4.407 24.361 1.00 96.44 88 ALA A CA 1
ATOM 694 C C . ALA A 1 88 ? -18.951 4.782 25.709 1.00 96.44 88 ALA A C 1
ATOM 696 O O . ALA A 1 88 ? -19.452 4.385 26.765 1.00 96.44 88 ALA A O 1
ATOM 697 N N . ALA A 1 89 ? -17.822 5.498 25.711 1.00 95.62 89 ALA A N 1
ATOM 698 C CA . ALA A 1 89 ? -17.075 5.778 26.930 1.00 95.62 89 ALA A CA 1
ATOM 699 C C . ALA A 1 89 ? -17.767 6.837 27.805 1.00 95.62 89 ALA A C 1
ATOM 701 O O . ALA A 1 89 ? -18.145 7.914 27.353 1.00 95.62 89 ALA A O 1
ATOM 702 N N . PHE A 1 90 ? -17.858 6.562 29.108 1.00 94.94 90 PHE A N 1
ATOM 703 C CA . PHE A 1 90 ? -18.483 7.468 30.081 1.00 94.94 90 PHE A CA 1
ATOM 704 C C . PHE A 1 90 ? -17.623 8.689 30.443 1.00 94.94 90 PHE A C 1
ATOM 706 O O . PHE A 1 90 ? -18.118 9.625 31.070 1.00 94.94 90 PHE A O 1
ATOM 713 N N . THR A 1 91 ? -16.332 8.683 30.097 1.00 97.06 91 THR A N 1
ATOM 714 C CA . THR A 1 91 ? -15.401 9.782 30.385 1.00 97.06 91 THR A CA 1
ATOM 715 C C . THR A 1 91 ? -14.573 10.128 29.155 1.00 97.06 91 THR A C 1
ATOM 717 O O . THR A 1 91 ? -14.218 9.256 28.361 1.00 97.06 91 THR A O 1
ATOM 720 N N . SER A 1 92 ? -14.207 11.405 29.027 1.00 95.12 92 SER A N 1
ATOM 721 C CA . SER A 1 92 ? -13.336 11.876 27.946 1.00 95.12 92 SER A CA 1
ATOM 722 C C . SER A 1 92 ? -11.949 11.232 27.992 1.00 95.12 92 SER A C 1
ATOM 724 O O . SER A 1 92 ? -11.390 10.927 26.946 1.00 95.12 92 SER A O 1
ATOM 726 N N . LEU A 1 93 ? -11.412 10.963 29.187 1.00 97.00 93 LEU A N 1
ATOM 727 C CA . LEU A 1 93 ? -10.124 10.284 29.345 1.00 97.00 93 LEU A CA 1
ATOM 728 C C . LEU A 1 93 ? -10.157 8.859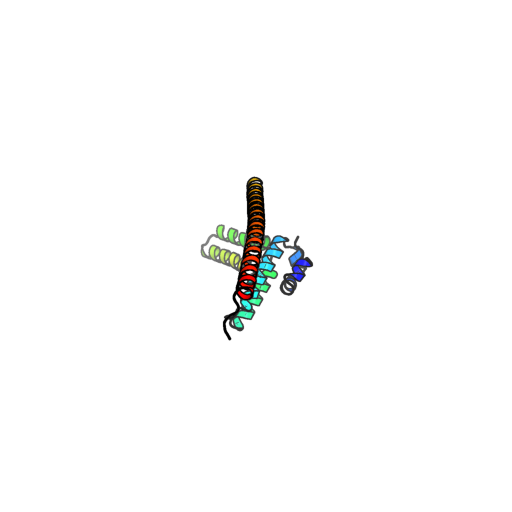 28.773 1.00 97.00 93 LEU A C 1
ATOM 730 O O . LEU A 1 93 ? -9.241 8.468 28.055 1.00 97.00 93 LEU A O 1
ATOM 734 N N . ALA A 1 94 ? -11.218 8.097 29.057 1.00 96.25 94 ALA A N 1
ATOM 735 C CA . ALA A 1 94 ? -11.379 6.753 28.508 1.00 96.25 94 ALA A CA 1
ATOM 736 C C . ALA A 1 94 ? -11.619 6.783 26.991 1.00 96.25 94 ALA A C 1
ATOM 738 O O . ALA A 1 94 ? -11.035 5.975 26.272 1.00 96.25 94 ALA A O 1
ATOM 739 N N . ALA A 1 95 ? -12.414 7.741 26.498 1.00 95.50 95 ALA A N 1
ATOM 740 C CA . ALA A 1 95 ? -12.620 7.932 25.063 1.00 95.50 95 ALA A CA 1
ATOM 741 C C . ALA A 1 95 ? -11.291 8.182 24.334 1.00 95.50 95 ALA A C 1
ATOM 743 O O . ALA A 1 95 ? -10.991 7.499 23.357 1.00 95.50 95 ALA A O 1
ATOM 744 N N . SER A 1 96 ? -10.460 9.093 24.851 1.00 97.25 96 SER A N 1
ATOM 745 C CA . SER A 1 96 ? -9.141 9.385 24.281 1.00 97.25 96 SER A CA 1
ATOM 746 C C . SER A 1 96 ? -8.222 8.165 24.278 1.00 97.25 96 SER A C 1
ATOM 748 O O . SER A 1 96 ? -7.595 7.896 23.259 1.00 97.25 96 SER A O 1
ATOM 750 N N . ALA A 1 97 ? -8.183 7.393 25.370 1.00 97.75 97 ALA A N 1
ATOM 751 C CA . ALA A 1 97 ? -7.368 6.180 25.438 1.00 97.75 97 ALA A CA 1
ATOM 752 C C . ALA A 1 97 ? -7.800 5.135 24.394 1.00 97.75 97 ALA A C 1
ATOM 754 O O . ALA A 1 97 ? -6.963 4.509 23.753 1.00 97.75 97 ALA A O 1
ATOM 755 N N . TYR A 1 98 ? -9.105 4.955 24.169 1.00 97.69 98 TYR A N 1
ATOM 756 C CA . TYR A 1 98 ? -9.588 4.029 23.142 1.00 97.69 98 TYR A CA 1
ATOM 757 C C . TYR A 1 98 ? -9.306 4.514 21.717 1.00 97.69 98 TYR A C 1
ATOM 759 O O . TYR A 1 98 ? -8.974 3.698 20.858 1.00 97.69 98 TYR A O 1
ATOM 767 N N . LEU A 1 99 ? -9.388 5.820 21.457 1.00 97.69 99 LEU A N 1
ATOM 768 C CA . LEU A 1 99 ? -8.970 6.377 20.168 1.00 97.69 99 LEU A CA 1
ATOM 769 C C . LEU A 1 99 ? -7.467 6.182 19.934 1.00 97.69 99 LEU A C 1
ATOM 771 O O . LEU A 1 99 ? -7.071 5.826 18.828 1.00 97.69 99 LEU A O 1
ATOM 775 N N . GLU A 1 100 ? -6.643 6.334 20.971 1.00 97.81 100 GLU A N 1
ATOM 776 C CA . GLU A 1 100 ? -5.206 6.060 20.895 1.00 97.81 100 GLU A CA 1
ATOM 777 C C . GLU A 1 100 ? -4.924 4.589 20.555 1.00 97.81 100 GLU A C 1
ATOM 779 O O . GLU A 1 100 ? -4.126 4.325 19.659 1.00 97.81 100 GLU A O 1
ATOM 784 N N . MET A 1 101 ? -5.659 3.640 21.151 1.00 97.81 101 MET A N 1
ATOM 785 C CA . MET A 1 101 ? -5.556 2.217 20.788 1.00 97.81 101 MET A CA 1
ATOM 786 C C . MET A 1 101 ? -5.940 1.945 19.324 1.00 97.81 101 MET A C 1
ATOM 788 O O . MET A 1 101 ? -5.334 1.095 18.669 1.00 97.81 101 MET A O 1
ATOM 792 N N . ALA A 1 102 ? -6.948 2.644 18.791 1.00 96.75 102 ALA A N 1
ATOM 793 C CA . ALA A 1 102 ? -7.328 2.514 17.384 1.00 96.75 102 ALA A CA 1
ATOM 794 C C . ALA A 1 102 ? -6.205 3.004 16.452 1.00 96.75 102 ALA A C 1
ATOM 796 O O . ALA A 1 102 ? -5.900 2.356 15.449 1.00 96.75 102 ALA A O 1
ATOM 797 N N . GLU A 1 103 ? -5.570 4.125 16.801 1.00 97.19 103 GLU A N 1
ATOM 798 C CA . GLU A 1 103 ? -4.427 4.669 16.065 1.00 97.19 103 GLU A CA 1
ATOM 799 C C . GLU A 1 103 ? -3.175 3.797 16.193 1.00 97.19 103 GLU A C 1
ATOM 801 O O . GLU A 1 103 ? -2.429 3.655 15.225 1.00 97.19 103 GLU A O 1
ATOM 806 N N . GLU A 1 104 ? -2.953 3.168 17.346 1.00 96.81 104 GLU A N 1
ATOM 807 C CA . GLU A 1 104 ? -1.850 2.228 17.548 1.00 96.81 104 GLU A CA 1
ATOM 808 C C . GLU A 1 104 ? -1.980 1.010 16.626 1.00 96.81 104 GLU A C 1
ATOM 810 O O . GLU A 1 104 ? -1.044 0.710 15.889 1.00 96.81 104 GLU A O 1
ATOM 815 N N . ILE A 1 105 ? -3.172 0.408 16.527 1.00 96.12 105 ILE A N 1
ATOM 816 C CA . ILE A 1 105 ? -3.437 -0.698 15.588 1.00 96.12 105 ILE A CA 1
ATOM 817 C C . ILE A 1 105 ? -3.129 -0.299 14.140 1.00 96.12 105 ILE A C 1
ATOM 819 O O . ILE A 1 105 ? -2.533 -1.079 13.391 1.00 96.12 105 ILE A O 1
ATOM 823 N N . ARG A 1 106 ? -3.527 0.913 13.728 1.00 95.25 106 ARG A N 1
ATOM 824 C CA . ARG A 1 106 ? -3.244 1.433 12.379 1.00 95.25 106 ARG A CA 1
ATOM 825 C C . ARG A 1 106 ? -1.753 1.701 12.170 1.00 95.25 106 ARG A C 1
ATOM 827 O O . ARG A 1 106 ? -1.249 1.469 11.074 1.00 95.25 106 ARG A O 1
ATOM 834 N N . ARG A 1 107 ? -1.040 2.161 13.201 1.00 94.19 107 ARG A N 1
ATOM 835 C CA . ARG A 1 107 ? 0.405 2.429 13.155 1.00 94.19 107 ARG A CA 1
ATOM 836 C C . ARG A 1 107 ? 1.227 1.146 13.072 1.00 94.19 107 ARG A C 1
ATOM 838 O O . ARG A 1 107 ? 2.186 1.100 12.308 1.00 94.19 107 ARG A O 1
ATOM 845 N N . GLU A 1 108 ? 0.843 0.115 13.819 1.00 93.62 108 GLU A N 1
ATOM 846 C CA . GLU A 1 108 ? 1.475 -1.210 13.781 1.00 93.62 108 GLU A CA 1
ATOM 847 C C . GLU A 1 108 ? 1.240 -1.933 12.447 1.00 93.62 108 GLU A C 1
ATOM 849 O O . GLU A 1 108 ? 2.039 -2.776 12.044 1.00 93.62 108 GLU A O 1
ATOM 854 N N . ASN A 1 109 ? 0.163 -1.583 11.736 1.00 92.56 109 ASN A N 1
ATOM 855 C CA . ASN A 1 109 ? -0.223 -2.185 10.463 1.00 92.56 109 ASN A CA 1
ATOM 856 C C . ASN A 1 109 ? -0.312 -1.116 9.361 1.00 92.56 109 ASN A C 1
ATOM 858 O O . ASN A 1 109 ? -1.417 -0.786 8.914 1.00 92.56 109 ASN A O 1
ATOM 862 N N . PRO A 1 110 ? 0.833 -0.562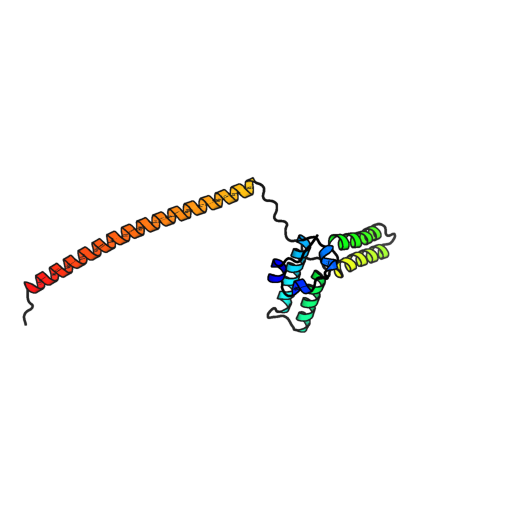 8.916 1.00 89.75 110 PRO A N 1
ATOM 863 C CA . PRO A 1 110 ? 0.851 0.535 7.960 1.00 89.75 110 PRO A CA 1
ATOM 864 C C . PRO A 1 110 ? 0.187 0.114 6.646 1.00 89.75 110 PRO A C 1
ATOM 866 O O . PRO A 1 110 ? 0.643 -0.792 5.946 1.00 89.75 110 PRO A O 1
ATOM 869 N N . GLN A 1 111 ? -0.917 0.781 6.314 1.00 87.19 111 GLN A N 1
ATOM 870 C CA . GLN A 1 111 ? -1.704 0.455 5.133 1.00 87.19 111 GLN A CA 1
ATOM 871 C C . GLN A 1 111 ? -1.086 1.081 3.884 1.00 87.19 111 GLN A C 1
ATOM 873 O O . GLN A 1 111 ? -0.907 2.296 3.813 1.00 87.19 111 GLN A O 1
ATOM 878 N N . ALA A 1 112 ? -0.847 0.261 2.860 1.00 87.94 112 ALA A N 1
ATOM 879 C CA . ALA A 1 112 ? -0.499 0.771 1.541 1.00 87.94 112 ALA A CA 1
ATOM 880 C C . ALA A 1 112 ? -1.669 1.595 0.962 1.00 87.94 112 ALA A C 1
ATOM 882 O O . ALA A 1 112 ? -2.829 1.153 1.071 1.00 87.94 112 ALA A O 1
ATOM 883 N N . PRO A 1 113 ? -1.405 2.749 0.323 1.00 85.12 113 PRO A N 1
ATOM 884 C CA . PRO A 1 113 ? -2.419 3.513 -0.386 1.00 85.12 113 PRO A CA 1
ATOM 885 C C . PRO A 1 113 ? -3.155 2.632 -1.393 1.00 85.12 113 PRO A C 1
ATOM 887 O O . PRO A 1 113 ? -2.549 1.856 -2.132 1.00 85.12 113 PRO A O 1
ATOM 890 N N . ARG A 1 114 ? -4.485 2.747 -1.435 1.00 85.31 114 ARG A N 1
ATOM 891 C CA . ARG A 1 114 ? -5.261 2.086 -2.487 1.00 85.31 114 ARG A CA 1
ATOM 892 C C . ARG A 1 114 ? -4.904 2.743 -3.808 1.00 85.31 114 ARG A C 1
ATOM 894 O O . ARG A 1 114 ? -5.058 3.960 -3.937 1.00 85.31 114 ARG A O 1
ATOM 901 N N . ARG A 1 115 ? -4.505 1.950 -4.805 1.00 72.69 115 ARG A N 1
ATOM 902 C CA . ARG A 1 115 ? -4.447 2.456 -6.179 1.00 72.69 115 ARG A CA 1
ATOM 903 C C . ARG A 1 115 ? -5.798 3.095 -6.513 1.00 72.69 115 ARG A C 1
ATOM 905 O O . ARG A 1 115 ? -6.837 2.513 -6.168 1.00 72.69 115 ARG A O 1
ATOM 912 N N . PRO A 1 116 ? -5.824 4.265 -7.175 1.00 67.44 116 PRO A N 1
ATOM 913 C CA . PRO A 1 116 ? -7.072 4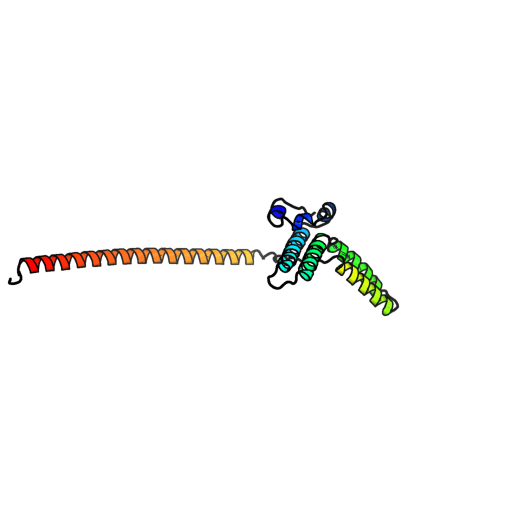.798 -7.684 1.00 67.44 116 PRO A CA 1
ATOM 914 C C . PRO A 1 116 ? -7.680 3.709 -8.562 1.00 67.44 116 PRO A C 1
ATOM 916 O O . PRO A 1 116 ? -7.080 3.294 -9.556 1.00 67.44 116 PRO A O 1
ATOM 919 N N . ARG A 1 117 ? -8.845 3.185 -8.158 1.00 55.34 117 ARG A N 1
ATOM 920 C CA . ARG A 1 117 ? -9.614 2.303 -9.032 1.00 55.34 117 ARG A CA 1
ATOM 921 C C . ARG A 1 117 ? -9.825 3.125 -10.286 1.00 55.34 117 ARG A C 1
ATOM 923 O O . ARG A 1 117 ? -10.442 4.186 -10.192 1.00 55.34 117 ARG A O 1
ATOM 930 N N . ALA A 1 118 ? -9.256 2.692 -11.412 1.00 54.16 118 ALA A N 1
ATOM 931 C CA . ALA A 1 118 ? -9.585 3.296 -12.689 1.00 54.16 118 ALA A CA 1
ATOM 932 C C . ALA A 1 118 ? -11.111 3.320 -12.722 1.00 54.16 118 ALA A C 1
ATOM 934 O O . ALA A 1 118 ? -11.733 2.257 -12.625 1.00 54.16 118 ALA A O 1
ATOM 935 N N . ALA A 1 119 ? -11.699 4.521 -12.696 1.00 52.00 119 ALA A N 1
ATOM 936 C CA . ALA A 1 119 ? -13.135 4.652 -12.827 1.00 52.00 119 ALA A CA 1
ATOM 937 C C . ALA A 1 119 ? -13.477 3.832 -14.063 1.00 52.00 119 ALA A C 1
ATOM 939 O O . ALA A 1 119 ? -12.832 4.013 -15.100 1.00 52.00 119 ALA A O 1
ATOM 940 N N . VAL A 1 120 ? -14.357 2.842 -13.910 1.00 54.06 120 VAL A N 1
ATOM 941 C CA . VAL A 1 120 ? -14.790 2.030 -15.041 1.00 54.06 120 VAL A CA 1
ATOM 942 C C . VAL A 1 120 ? -15.317 3.036 -16.047 1.00 54.06 120 VAL A C 1
ATOM 944 O O . VAL A 1 120 ? -16.340 3.673 -15.795 1.00 54.06 120 VAL A O 1
ATOM 947 N N . LYS A 1 121 ? -14.537 3.274 -17.107 1.00 61.88 121 LYS A N 1
ATOM 948 C CA . LYS A 1 121 ? -14.887 4.263 -18.115 1.00 61.88 121 LYS A CA 1
ATOM 949 C C . LYS A 1 121 ? -16.227 3.822 -18.669 1.00 61.88 121 LYS A C 1
ATOM 951 O O . LYS A 1 121 ? -16.402 2.639 -18.977 1.00 61.88 121 LYS A O 1
ATOM 956 N N . THR A 1 122 ? -17.186 4.736 -18.730 1.00 66.38 122 THR A N 1
ATOM 957 C CA . THR A 1 122 ? -18.473 4.397 -19.333 1.00 66.38 122 THR A CA 1
ATOM 958 C C . THR A 1 122 ? -18.231 3.983 -20.792 1.00 66.38 122 THR A C 1
ATOM 960 O O . THR A 1 122 ? -17.246 4.425 -21.391 1.00 66.38 122 THR A O 1
ATOM 963 N N . PRO A 1 123 ? -19.081 3.132 -21.390 1.00 70.25 123 PRO A N 1
ATOM 964 C CA . PRO A 1 123 ? -18.933 2.737 -22.793 1.00 70.25 123 PRO A CA 1
ATOM 965 C C . PRO A 1 123 ? -18.749 3.938 -23.735 1.00 70.25 123 PRO A C 1
ATOM 967 O O . PRO A 1 123 ? -17.905 3.894 -24.622 1.00 70.25 123 PRO A O 1
ATOM 970 N N . GLU A 1 124 ? -19.435 5.046 -23.450 1.00 70.00 124 GLU A N 1
ATOM 971 C CA . GLU A 1 124 ? -19.328 6.328 -24.161 1.00 70.00 124 GLU A CA 1
ATOM 972 C C . GLU A 1 124 ? -17.923 6.950 -24.079 1.00 70.00 124 GLU A C 1
ATOM 974 O O . GLU A 1 124 ? -17.413 7.473 -25.065 1.00 70.00 124 GLU A O 1
ATOM 979 N N . GLN A 1 125 ? -17.257 6.874 -22.921 1.00 71.56 125 GLN A N 1
ATOM 980 C CA . GLN A 1 125 ? -15.880 7.357 -22.760 1.00 71.56 125 GLN A CA 1
ATOM 981 C C . GLN A 1 125 ? -14.876 6.473 -23.509 1.00 71.56 125 GLN A C 1
ATOM 983 O O . GLN A 1 125 ? -13.886 6.975 -24.039 1.00 71.56 125 GLN A O 1
ATOM 988 N N . VAL A 1 126 ? -15.129 5.163 -23.567 1.00 72.38 126 VAL A N 1
ATOM 989 C CA . VAL A 1 126 ? -14.300 4.221 -24.334 1.00 72.38 126 VAL A CA 1
ATOM 990 C C . VAL A 1 126 ? -14.474 4.441 -25.840 1.00 72.38 126 VAL A C 1
ATOM 992 O O . VAL A 1 126 ? -13.494 4.385 -26.583 1.00 72.38 126 VAL A O 1
ATOM 995 N N . GLU A 1 127 ? -15.697 4.716 -26.293 1.00 70.00 127 GLU A N 1
ATOM 996 C CA . GLU A 1 127 ? -16.012 5.015 -27.693 1.00 70.00 127 GLU A CA 1
ATOM 997 C C . GLU A 1 127 ? -15.411 6.360 -28.129 1.00 70.00 127 GLU A C 1
ATOM 999 O O . GLU A 1 127 ? -14.692 6.410 -29.125 1.00 70.00 127 GLU A O 1
ATOM 1004 N N . ALA A 1 128 ? -15.545 7.406 -27.307 1.00 71.06 128 ALA A N 1
ATOM 1005 C CA . ALA A 1 128 ? -14.930 8.708 -27.566 1.00 71.06 128 ALA A CA 1
ATOM 1006 C C . ALA A 1 128 ? -13.393 8.639 -27.664 1.00 71.06 128 ALA A C 1
ATOM 1008 O O . ALA A 1 128 ? -12.787 9.281 -28.522 1.00 71.06 128 ALA A O 1
ATOM 1009 N N . GLU A 1 129 ? -12.730 7.843 -26.819 1.00 68.94 129 GLU A N 1
ATOM 1010 C CA . GLU A 1 129 ? -11.279 7.637 -26.923 1.00 68.94 129 GLU A CA 1
ATOM 1011 C C . GLU A 1 129 ? -10.887 6.881 -28.198 1.00 68.94 129 GLU A C 1
ATOM 1013 O O . GLU A 1 129 ? -9.860 7.194 -28.809 1.00 68.94 129 GLU A O 1
ATOM 1018 N N . ARG A 1 130 ? -11.708 5.919 -28.632 1.00 71.00 130 ARG A N 1
ATOM 1019 C CA . ARG A 1 130 ? -11.518 5.204 -29.899 1.00 71.00 130 ARG A CA 1
ATOM 1020 C C . ARG A 1 130 ? -11.601 6.145 -31.096 1.00 71.00 130 ARG A C 1
ATOM 1022 O O . ARG A 1 130 ? -10.715 6.098 -31.950 1.00 71.00 130 ARG A O 1
ATOM 1029 N N . ASP A 1 131 ? -12.592 7.028 -31.119 1.00 67.94 131 ASP A N 1
ATOM 1030 C CA . ASP A 1 131 ? -12.776 7.998 -32.200 1.00 67.94 131 ASP A CA 1
ATOM 1031 C C . ASP A 1 131 ? -11.596 8.970 -32.297 1.00 67.94 131 ASP A C 1
ATOM 1033 O O . ASP A 1 131 ? -11.094 9.243 -33.388 1.00 67.94 131 ASP A O 1
ATOM 1037 N N . VAL A 1 132 ? -11.060 9.421 -31.158 1.00 68.25 132 VAL A N 1
ATOM 1038 C CA . VAL A 1 132 ? -9.861 10.276 -31.117 1.00 68.25 132 VAL A CA 1
ATOM 1039 C C . VAL A 1 132 ? -8.631 9.561 -31.688 1.00 68.25 132 VAL A C 1
ATOM 1041 O O . VAL A 1 132 ? -7.815 10.181 -32.376 1.00 68.25 132 VAL A O 1
ATOM 1044 N N . VAL A 1 133 ? -8.468 8.265 -31.411 1.00 69.81 133 VAL A N 1
ATOM 1045 C CA . VAL A 1 133 ? -7.353 7.470 -31.949 1.00 69.81 133 VAL A CA 1
ATOM 1046 C C . VAL A 1 133 ? -7.486 7.293 -33.463 1.00 69.81 133 VAL A C 1
ATOM 1048 O O . VAL A 1 133 ? -6.495 7.467 -34.175 1.00 69.81 133 VAL A O 1
ATOM 1051 N N . MET A 1 134 ? -8.696 7.024 -33.959 1.00 72.00 134 MET A N 1
ATOM 1052 C CA . MET A 1 134 ? -8.970 6.921 -35.397 1.00 72.00 134 MET A CA 1
ATOM 1053 C C . MET A 1 134 ? -8.676 8.243 -36.114 1.00 72.00 134 MET A C 1
ATOM 1055 O O . MET A 1 134 ? -7.936 8.261 -37.097 1.00 72.00 134 MET A O 1
ATOM 1059 N N . LEU A 1 135 ? -9.127 9.369 -35.550 1.00 72.88 135 LEU A N 1
ATOM 1060 C CA . LEU A 1 135 ? -8.899 10.695 -36.127 1.00 72.88 135 LEU A CA 1
ATOM 1061 C C . LEU A 1 135 ? -7.402 11.036 -36.228 1.00 72.88 135 LEU A C 1
ATOM 1063 O O . LEU A 1 135 ? -6.942 11.588 -37.226 1.00 72.88 135 LEU A O 1
ATOM 1067 N N . LYS A 1 136 ? -6.607 10.671 -35.212 1.00 74.88 136 LYS A N 1
ATOM 1068 C CA . LYS A 1 136 ? -5.147 10.861 -35.235 1.00 74.88 136 LYS A CA 1
ATOM 1069 C C . LYS A 1 136 ? -4.461 9.993 -36.290 1.00 74.88 136 LYS A C 1
ATOM 1071 O O . LYS A 1 136 ? -3.511 10.458 -36.922 1.00 74.88 136 LYS A O 1
ATOM 1076 N N . ALA A 1 137 ? -4.925 8.760 -36.488 1.00 74.19 137 ALA A N 1
ATOM 1077 C CA . ALA A 1 137 ? -4.395 7.871 -37.517 1.00 74.19 137 ALA A CA 1
ATOM 1078 C C . ALA A 1 137 ? -4.679 8.409 -38.930 1.00 74.19 137 ALA A C 1
ATOM 1080 O O . ALA A 1 137 ? -3.787 8.398 -39.782 1.00 74.19 137 ALA A O 1
ATOM 1081 N N . ASP A 1 138 ? -5.871 8.961 -39.153 1.00 78.81 138 ASP A N 1
ATOM 1082 C CA . ASP A 1 138 ? -6.250 9.556 -40.437 1.00 78.81 138 ASP A CA 1
ATOM 1083 C C . ASP A 1 138 ? -5.442 10.823 -40.750 1.00 78.81 138 ASP A C 1
ATOM 1085 O O . ASP A 1 138 ? -4.938 10.976 -41.866 1.00 78.81 138 ASP A O 1
ATOM 1089 N N . VAL A 1 139 ? -5.208 11.687 -39.755 1.00 78.06 139 VAL A N 1
ATOM 1090 C CA . VAL A 1 139 ? -4.331 12.863 -39.906 1.00 78.06 139 VAL A CA 1
ATOM 1091 C C . VAL A 1 139 ? -2.888 12.445 -40.204 1.00 78.06 139 VAL A C 1
ATOM 1093 O O . VAL A 1 139 ? -2.246 13.022 -41.084 1.00 78.06 139 VAL A O 1
ATOM 1096 N N . ALA A 1 140 ? -2.372 11.416 -39.525 1.00 78.75 140 ALA A N 1
ATOM 1097 C CA . ALA A 1 140 ? -1.030 10.898 -39.788 1.00 78.75 140 ALA A CA 1
ATOM 1098 C C . ALA A 1 140 ? -0.901 10.327 -41.211 1.00 78.75 140 ALA A C 1
ATOM 1100 O O . ALA A 1 140 ? 0.111 10.551 -41.880 1.00 78.75 140 ALA A O 1
ATOM 1101 N N . LYS A 1 141 ? -1.938 9.640 -41.702 1.00 81.88 141 LYS A N 1
ATOM 1102 C CA . LYS A 1 141 ? -1.989 9.097 -43.064 1.00 81.88 141 LYS A CA 1
ATOM 1103 C C . LYS A 1 141 ? -2.059 10.201 -44.121 1.00 81.88 141 LYS A C 1
ATOM 1105 O O . LYS A 1 141 ? -1.346 10.123 -45.120 1.00 81.88 141 LYS A O 1
ATOM 1110 N N . ALA A 1 142 ? -2.858 11.243 -43.890 1.00 80.50 142 ALA A N 1
ATOM 1111 C CA . ALA A 1 142 ? -2.931 12.406 -44.772 1.00 80.50 142 ALA A CA 1
ATOM 1112 C C . ALA A 1 142 ? -1.587 13.153 -44.840 1.00 80.50 142 ALA A C 1
ATOM 1114 O O . ALA A 1 142 ? -1.102 13.454 -45.929 1.00 80.50 142 ALA A O 1
ATOM 1115 N N . ALA A 1 143 ? -0.929 13.362 -43.695 1.00 78.94 143 ALA A N 1
ATOM 1116 C CA . ALA A 1 143 ? 0.397 13.976 -43.644 1.00 78.94 143 ALA A CA 1
ATOM 1117 C C . ALA A 1 143 ? 1.470 13.133 -44.360 1.00 78.94 143 ALA A C 1
ATOM 1119 O O . ALA A 1 143 ? 2.369 13.685 -44.993 1.00 78.94 143 ALA A O 1
ATOM 1120 N N . ALA A 1 144 ? 1.387 11.801 -44.288 1.00 82.62 144 ALA A N 1
ATOM 1121 C CA . ALA A 1 144 ? 2.292 10.912 -45.015 1.00 82.62 144 ALA A CA 1
ATOM 1122 C C . ALA A 1 144 ? 2.082 10.981 -46.538 1.00 82.62 144 ALA A C 1
ATOM 1124 O O . ALA A 1 144 ? 3.059 10.993 -47.286 1.00 82.62 144 ALA A O 1
ATOM 1125 N N . ALA A 1 145 ? 0.829 11.071 -46.996 1.00 85.00 145 ALA A N 1
ATOM 1126 C CA . ALA A 1 145 ? 0.507 11.223 -48.414 1.00 85.00 145 ALA A CA 1
ATOM 1127 C C . ALA A 1 145 ? 1.013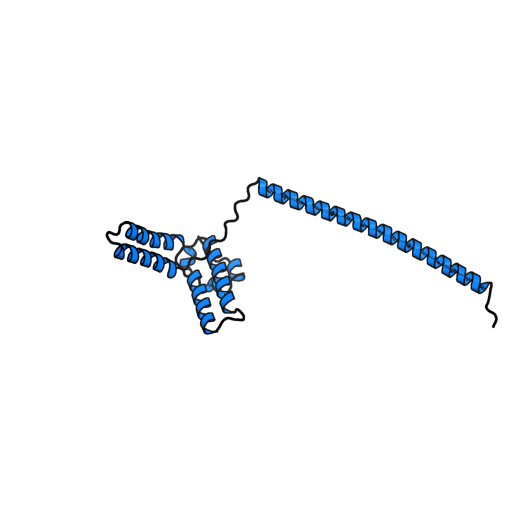 12.560 -48.981 1.00 85.00 145 ALA A C 1
ATOM 1129 O O . ALA A 1 145 ? 1.548 12.592 -50.087 1.00 85.00 145 ALA A O 1
ATOM 1130 N N . GLU A 1 146 ? 0.905 13.642 -48.209 1.00 85.31 146 GLU A N 1
ATOM 1131 C CA . GLU A 1 146 ? 1.382 14.961 -48.632 1.00 85.31 146 GLU A CA 1
ATOM 1132 C C . GLU A 1 146 ? 2.911 15.014 -48.751 1.00 85.31 146 GLU A C 1
ATOM 1134 O O . GLU A 1 146 ? 3.441 15.495 -49.750 1.00 85.31 146 GLU A O 1
ATOM 1139 N N . ARG A 1 147 ? 3.637 14.413 -47.799 1.00 84.12 147 ARG A N 1
ATOM 1140 C CA . ARG A 1 147 ? 5.103 14.281 -47.898 1.00 84.12 147 ARG A CA 1
ATOM 1141 C C . ARG A 1 147 ? 5.534 13.475 -49.120 1.00 84.12 147 ARG A C 1
ATOM 1143 O O . ARG A 1 147 ? 6.553 13.790 -49.723 1.00 84.12 147 ARG A O 1
ATOM 1150 N N . ALA A 1 148 ? 4.780 12.436 -49.482 1.00 84.31 148 ALA A N 1
ATOM 1151 C CA . ALA A 1 148 ? 5.076 11.637 -50.667 1.00 84.31 148 ALA A CA 1
ATOM 1152 C C . ALA A 1 148 ? 4.880 12.435 -51.967 1.00 84.31 148 ALA A C 1
ATOM 1154 O O . ALA A 1 148 ? 5.665 12.272 -52.897 1.00 84.31 148 ALA A O 1
ATOM 1155 N N . ARG A 1 149 ? 3.875 13.323 -52.022 1.00 83.94 149 ARG A N 1
ATOM 1156 C CA . ARG A 1 149 ? 3.672 14.238 -53.158 1.00 83.94 149 ARG A CA 1
ATOM 1157 C C . ARG A 1 149 ? 4.799 15.256 -53.271 1.00 83.94 149 ARG A C 1
ATOM 1159 O O . ARG A 1 149 ? 5.392 15.363 -54.336 1.00 83.94 149 ARG A O 1
ATOM 1166 N N . GLN A 1 150 ? 5.156 15.911 -52.166 1.00 82.25 150 GLN A N 1
ATOM 1167 C CA . GLN A 1 150 ? 6.276 16.858 -52.138 1.00 82.25 150 GLN A CA 1
ATOM 1168 C C . GLN A 1 150 ? 7.592 16.199 -52.555 1.00 82.25 150 GLN A C 1
ATOM 1170 O O . GLN A 1 150 ? 8.310 16.742 -53.381 1.00 82.25 150 GLN A O 1
ATOM 1175 N N . ALA A 1 151 ? 7.874 14.983 -52.076 1.00 83.88 151 ALA A N 1
ATOM 1176 C CA . ALA A 1 151 ? 9.069 14.250 -52.489 1.00 83.88 151 ALA A CA 1
ATOM 1177 C C . ALA A 1 151 ? 9.093 13.934 -53.999 1.00 83.88 151 ALA A C 1
ATOM 1179 O O . ALA A 1 151 ? 10.167 13.886 -54.595 1.00 83.88 151 ALA A O 1
ATOM 1180 N N . HIS A 1 152 ? 7.928 13.716 -54.619 1.00 84.62 152 HIS A N 1
ATOM 1181 C CA . HIS A 1 152 ? 7.819 13.511 -56.063 1.00 84.62 152 HIS A CA 1
ATOM 1182 C C . HIS A 1 152 ? 8.055 14.815 -56.839 1.00 84.62 152 HIS A C 1
ATOM 1184 O O . HIS A 1 152 ? 8.835 14.829 -57.787 1.00 84.62 152 HIS A O 1
ATOM 1190 N N . GLU A 1 153 ? 7.433 15.915 -56.414 1.00 83.75 153 GLU A N 1
ATOM 1191 C CA . GLU A 1 153 ? 7.625 17.246 -57.010 1.00 83.75 153 GLU A CA 1
ATOM 1192 C C . GLU A 1 153 ? 9.083 17.720 -56.884 1.00 83.75 153 GLU A C 1
ATOM 1194 O O . GLU A 1 153 ? 9.665 18.222 -57.848 1.00 83.75 153 GLU A O 1
ATOM 1199 N N . ASP A 1 154 ? 9.713 17.484 -55.731 1.00 81.56 154 ASP A N 1
ATOM 1200 C CA . ASP A 1 154 ? 11.125 17.788 -55.489 1.00 81.56 154 ASP A CA 1
ATOM 1201 C C . ASP A 1 154 ? 12.051 16.960 -56.394 1.00 81.56 154 ASP A C 1
ATOM 1203 O O . ASP A 1 154 ? 13.063 17.472 -56.883 1.00 81.56 154 ASP A O 1
ATOM 1207 N N . ALA A 1 155 ? 11.711 15.691 -56.652 1.00 80.94 155 ALA A N 1
ATOM 1208 C CA . ALA A 1 155 ? 12.468 14.827 -57.554 1.00 80.94 155 ALA A CA 1
ATOM 1209 C C . ALA A 1 155 ? 12.367 15.295 -59.016 1.00 80.94 155 ALA A C 1
ATOM 1211 O O . ALA A 1 155 ? 13.392 15.403 -59.693 1.00 80.94 155 ALA A O 1
ATOM 1212 N N . GLU A 1 156 ? 11.166 15.646 -59.485 1.00 83.56 156 GLU A N 1
ATOM 1213 C CA . GLU A 1 156 ? 10.960 16.208 -60.828 1.00 83.56 156 GLU A CA 1
ATOM 1214 C C . GLU A 1 156 ? 11.680 17.552 -60.995 1.00 83.56 156 GLU A C 1
ATOM 1216 O O . GLU A 1 156 ? 12.329 17.807 -62.016 1.00 83.56 156 GLU A O 1
ATOM 1221 N N . TYR A 1 157 ? 11.623 18.414 -59.977 1.00 78.81 157 TYR A N 1
ATOM 1222 C CA . TYR A 1 157 ? 12.337 19.686 -59.982 1.00 78.81 157 TYR A CA 1
ATOM 1223 C C . TYR A 1 157 ? 13.859 19.481 -60.018 1.00 78.81 157 TYR A C 1
ATOM 1225 O O . TYR A 1 157 ? 14.562 20.139 -60.795 1.00 78.81 157 TYR A O 1
ATOM 1233 N N . ALA A 1 158 ? 14.385 18.535 -59.235 1.00 77.62 158 ALA A N 1
ATOM 1234 C CA . ALA A 1 158 ? 15.803 18.186 -59.246 1.00 77.62 158 ALA A CA 1
ATOM 1235 C C . ALA A 1 158 ? 16.264 17.667 -60.621 1.00 77.62 158 ALA A C 1
ATOM 1237 O O . ALA A 1 158 ? 17.340 18.055 -61.091 1.00 77.62 158 ALA A O 1
ATOM 1238 N N . GLU A 1 159 ? 15.445 16.859 -61.300 1.00 74.44 159 GLU A N 1
ATOM 1239 C CA . GLU A 1 159 ? 15.725 16.354 -62.647 1.00 74.44 159 GLU A CA 1
ATOM 1240 C C . GLU A 1 159 ? 15.744 17.482 -63.695 1.00 74.44 159 GLU A C 1
ATOM 1242 O O . GLU A 1 159 ? 16.678 17.576 -64.498 1.00 74.44 159 GLU A O 1
ATOM 1247 N N . GLN A 1 160 ? 14.793 18.421 -63.638 1.00 72.56 160 GLN A N 1
ATOM 1248 C CA . GLN A 1 160 ? 14.777 19.593 -64.524 1.00 72.56 160 GLN A CA 1
ATOM 1249 C C . GLN A 1 160 ? 16.002 20.499 -64.328 1.00 72.56 160 GLN A C 1
ATOM 1251 O O . GLN A 1 160 ? 16.583 21.000 -65.300 1.00 72.56 160 GLN A O 1
ATOM 1256 N N . VAL A 1 161 ? 16.427 20.709 -63.077 1.00 69.56 161 VAL A N 1
ATOM 1257 C CA . VAL A 1 161 ? 17.632 21.490 -62.758 1.00 69.56 161 VAL A CA 1
ATOM 1258 C C . VAL A 1 161 ? 18.893 20.780 -63.259 1.00 69.56 161 VAL A C 1
ATOM 1260 O O . VAL A 1 161 ? 19.785 21.438 -63.805 1.00 69.56 161 VAL A O 1
ATOM 1263 N N . ALA A 1 162 ? 18.974 19.453 -63.128 1.00 67.12 162 ALA A N 1
ATOM 1264 C CA . ALA A 1 162 ? 20.083 18.661 -63.655 1.00 67.12 162 ALA A CA 1
ATOM 1265 C C . ALA A 1 162 ? 20.156 18.724 -65.192 1.00 67.12 162 ALA A C 1
ATOM 1267 O O . ALA A 1 162 ? 21.228 18.994 -65.745 1.00 67.12 162 ALA A O 1
ATOM 1268 N N . GLY A 1 163 ? 19.017 18.583 -65.878 1.00 68.06 163 GLY A N 1
ATOM 1269 C CA . GLY A 1 163 ? 18.920 18.708 -67.335 1.00 68.06 163 GLY A CA 1
ATOM 1270 C C . GLY A 1 163 ? 19.312 20.100 -67.848 1.00 68.06 163 GLY A C 1
ATOM 1271 O O . GLY A 1 163 ? 20.058 20.217 -68.824 1.00 68.06 163 GLY A O 1
ATOM 1272 N N . ARG A 1 164 ? 18.905 21.174 -67.148 1.00 59.91 164 ARG A N 1
ATOM 1273 C CA . ARG A 1 164 ? 19.338 22.550 -67.467 1.00 59.91 164 ARG A CA 1
ATOM 1274 C C . ARG A 1 164 ? 20.843 22.745 -67.299 1.00 59.91 164 ARG A C 1
ATOM 1276 O O . ARG A 1 164 ? 21.449 23.357 -68.172 1.00 59.91 164 ARG A O 1
ATOM 1283 N N . LYS A 1 165 ? 21.448 22.220 -66.224 1.00 60.56 165 LYS A N 1
ATOM 1284 C CA . LYS A 1 165 ? 22.904 22.310 -65.984 1.00 60.56 165 LYS A CA 1
ATOM 1285 C C . LYS A 1 165 ? 23.719 21.577 -67.054 1.00 60.56 165 LYS A C 1
ATOM 1287 O O . LYS A 1 165 ? 24.758 22.080 -67.473 1.00 60.56 165 LYS A O 1
ATOM 1292 N N . GLN A 1 166 ? 23.252 20.422 -67.531 1.00 59.62 166 GLN A N 1
ATOM 1293 C CA . GLN A 1 166 ? 23.896 19.715 -68.646 1.00 59.62 166 GLN A CA 1
ATOM 1294 C C . GLN A 1 166 ? 23.853 20.523 -69.949 1.00 59.62 166 GLN A C 1
ATOM 1296 O O . GLN A 1 166 ? 24.839 20.550 -70.687 1.00 59.62 166 GLN A O 1
ATOM 1301 N N . TRP A 1 167 ? 22.746 21.223 -70.212 1.00 58.62 167 TRP A N 1
ATOM 1302 C CA . TRP A 1 167 ? 22.610 22.080 -71.390 1.00 58.62 167 TRP A CA 1
ATOM 1303 C C . TRP A 1 167 ? 23.547 23.293 -71.355 1.00 58.62 167 TRP A C 1
ATOM 1305 O O . TRP A 1 167 ? 24.195 23.583 -72.360 1.00 58.62 167 TRP A O 1
ATOM 1315 N N . THR A 1 168 ? 23.680 23.974 -70.211 1.00 59.66 168 THR A N 1
ATOM 1316 C CA . THR A 1 168 ? 24.596 25.121 -70.069 1.00 59.66 168 THR A CA 1
ATOM 1317 C C . THR A 1 168 ? 26.060 24.715 -70.187 1.00 59.66 168 THR A C 1
ATOM 1319 O O . THR A 1 168 ? 26.798 25.359 -70.927 1.00 59.66 168 THR A O 1
ATOM 1322 N N . VAL A 1 169 ? 26.475 23.617 -69.549 1.00 60.72 169 VAL A N 1
ATOM 1323 C CA . VAL A 1 169 ? 27.855 23.108 -69.667 1.00 60.72 169 VAL A CA 1
ATOM 1324 C C . VAL A 1 169 ? 28.152 22.654 -71.101 1.00 60.72 169 VAL A C 1
ATOM 1326 O O . VAL A 1 169 ? 29.220 22.942 -71.640 1.00 60.72 169 VAL A O 1
ATOM 1329 N N . GLY A 1 170 ? 27.193 21.995 -71.759 1.00 61.44 170 GLY A N 1
ATOM 1330 C CA . GLY A 1 170 ? 27.319 21.580 -73.156 1.00 61.44 170 GLY A CA 1
ATOM 1331 C C . GLY A 1 170 ? 27.392 22.753 -74.139 1.00 61.44 170 GLY A C 1
ATOM 1332 O O . GLY A 1 170 ? 28.139 22.676 -75.115 1.00 61.44 170 GLY A O 1
ATOM 1333 N N . ALA A 1 171 ? 26.654 23.838 -73.887 1.00 62.38 171 ALA A N 1
ATOM 1334 C CA . ALA A 1 171 ? 26.711 25.064 -74.681 1.00 62.38 171 ALA A CA 1
ATOM 1335 C C . ALA A 1 171 ? 28.030 25.826 -74.465 1.00 62.38 171 ALA A C 1
ATOM 1337 O O . ALA A 1 171 ? 28.651 26.254 -75.436 1.00 62.38 171 ALA A O 1
ATOM 1338 N N . GLU A 1 172 ? 28.506 25.923 -73.221 1.00 63.81 172 GLU A N 1
ATOM 1339 C CA . GLU A 1 172 ? 29.769 26.592 -72.890 1.00 63.81 172 GLU A CA 1
ATOM 1340 C C . GLU A 1 172 ? 30.987 25.850 -73.467 1.00 63.81 172 GLU A C 1
ATOM 1342 O O . GLU A 1 172 ? 31.889 26.473 -74.028 1.00 63.81 172 GLU A O 1
ATOM 1347 N N . LEU A 1 173 ? 30.997 24.513 -73.421 1.00 64.00 173 LEU A N 1
ATOM 1348 C CA . LEU A 1 173 ? 32.037 23.694 -74.058 1.00 64.00 173 LEU A CA 1
ATOM 1349 C C . LEU A 1 173 ? 32.053 23.839 -75.585 1.00 64.00 173 LEU A C 1
ATOM 1351 O O . LEU A 1 173 ? 33.124 23.803 -76.193 1.00 64.00 173 LEU A O 1
ATOM 1355 N N . ARG A 1 174 ? 30.881 24.006 -76.212 1.00 68.06 174 ARG A N 1
ATOM 1356 C CA . ARG A 1 174 ? 30.761 24.229 -77.660 1.00 68.06 174 ARG A CA 1
ATOM 1357 C C . ARG A 1 174 ? 31.293 25.610 -78.043 1.00 68.06 174 ARG A C 1
ATOM 1359 O O . ARG A 1 174 ? 32.145 25.706 -78.920 1.00 68.06 174 ARG A O 1
ATOM 1366 N N . TRP A 1 175 ? 30.898 26.641 -77.296 1.00 72.50 175 TRP A N 1
ATOM 1367 C CA . TRP A 1 175 ? 31.374 28.011 -77.485 1.00 72.50 175 TRP A CA 1
ATOM 1368 C C . TRP A 1 175 ? 32.897 28.133 -77.314 1.00 72.50 175 TRP A C 1
ATOM 1370 O O . TRP A 1 175 ? 33.566 28.726 -78.154 1.00 72.50 175 TRP A O 1
ATOM 1380 N N . ARG A 1 176 ? 33.485 27.493 -76.291 1.00 67.81 176 ARG A N 1
ATOM 1381 C CA . ARG A 1 176 ? 34.949 27.478 -76.077 1.00 67.81 176 ARG A CA 1
ATOM 1382 C C . ARG A 1 176 ? 35.730 26.742 -77.173 1.00 67.81 176 ARG A C 1
ATOM 1384 O O . ARG A 1 176 ? 36.909 27.023 -77.365 1.00 67.81 176 ARG A O 1
ATOM 1391 N N . ARG A 1 177 ? 35.103 25.792 -77.875 1.00 70.62 177 ARG A N 1
ATOM 1392 C CA . ARG A 1 177 ? 35.694 25.125 -79.050 1.00 70.62 177 ARG A CA 1
ATOM 1393 C C . ARG A 1 177 ? 35.701 26.027 -80.281 1.00 70.62 177 ARG A C 1
ATOM 1395 O O . ARG A 1 177 ? 36.647 25.970 -81.057 1.00 70.62 177 ARG A O 1
ATOM 1402 N N . GLU A 1 178 ? 34.650 26.819 -80.455 1.00 77.25 178 GLU A N 1
ATOM 1403 C CA . GLU A 1 178 ? 34.484 27.739 -81.588 1.00 77.25 178 GLU A CA 1
ATOM 1404 C C . GLU A 1 178 ? 35.273 29.046 -81.398 1.00 77.25 178 GLU A C 1
ATOM 1406 O O . GLU A 1 178 ? 35.683 29.671 -82.375 1.00 77.25 178 GLU A O 1
ATOM 1411 N N . HIS A 1 179 ? 35.560 29.419 -80.147 1.00 70.00 179 HIS A N 1
ATOM 1412 C CA . HIS A 1 179 ? 36.334 30.603 -79.778 1.00 70.00 179 HIS A CA 1
ATOM 1413 C C . HIS A 1 179 ? 37.501 30.236 -78.848 1.00 70.00 179 HIS A C 1
ATOM 1415 O O . HIS A 1 179 ? 37.436 30.484 -77.639 1.00 70.00 179 HIS A O 1
ATOM 1421 N N . PRO A 1 180 ? 38.575 29.621 -79.380 1.00 65.50 180 PRO A N 1
ATOM 1422 C CA . PRO A 1 180 ? 39.757 29.325 -78.585 1.00 65.50 180 PRO A CA 1
ATOM 1423 C C . PRO A 1 180 ? 40.395 30.633 -78.110 1.00 65.50 180 PRO A C 1
ATOM 1425 O O . PRO A 1 180 ? 40.560 31.580 -78.880 1.00 65.50 180 PRO A O 1
ATOM 1428 N N . LEU A 1 181 ? 40.733 30.691 -76.823 1.00 65.44 181 LEU A N 1
ATOM 1429 C CA . LEU A 1 181 ? 41.399 31.858 -76.258 1.00 65.44 181 LEU A CA 1
ATOM 1430 C C . LEU A 1 181 ? 42.785 32.020 -76.904 1.00 65.44 181 LEU A C 1
ATOM 1432 O O . LEU A 1 181 ? 43.469 31.014 -77.114 1.00 65.44 181 LEU A O 1
ATOM 1436 N N . PRO A 1 182 ? 43.198 33.256 -77.228 1.00 58.94 182 PRO A N 1
ATOM 1437 C CA . PRO A 1 182 ? 44.513 33.503 -77.796 1.00 58.94 182 PRO A CA 1
ATOM 1438 C C . PRO A 1 182 ? 45.597 33.108 -76.786 1.00 58.94 182 PRO A C 1
ATOM 1440 O O . PRO A 1 182 ? 45.487 33.416 -75.598 1.00 58.94 182 PRO A O 1
ATOM 1443 N N . SER A 1 183 ? 46.599 32.386 -77.285 1.00 55.78 183 SER A N 1
ATOM 1444 C CA . SER A 1 183 ? 47.790 31.927 -76.559 1.00 55.78 183 SER A CA 1
ATOM 1445 C C . SER A 1 183 ? 48.719 33.065 -76.165 1.00 55.78 183 SER A C 1
ATOM 1447 O O . SER A 1 183 ? 48.933 33.932 -77.045 1.00 55.78 183 SER A O 1
#

Sequence (183 aa):
MGKITPELRAKFPLLVGWFDADAVEKLDQAEVLDRLDEAQEIYSRAFGPNVRGDLTWGFIEQAQAVCKAAPRDETERQAQVWVAKAEAAFTSLAASAYLEMAEEIRRENPQAPRRPRAAVKTPEQVEAERDVVMLKADVAKAAAAERARQAHEDAEYAEQVAGRKQWTVGAELRWRREHPLPS

Foldseek 3Di:
DADCDPVNCVVQVPLVVLADPVQRVVEDNQQLVLLSVQLVVLQVVLPDPPDDVVVSVVSNVVSSQSNHAHYPVVLQVVLVVLCVQLVVDPDVVSNVVSNVVSVVSCVSRPGRDRDPPPPPQPVVNVVVVVVVVVVVVVVVVVVVVVVVVVVVVVVVVVVVVVVVVVVVVVVVVVVCVVDPDDD

pLDDT: mean 84.89, std 12.47, range [52.0, 98.06]